Protein AF-A0A2E0V9A8-F1 (afdb_monomer)

Foldseek 3Di:
DWDADPVRDIDDQWDWDDDPQAIDIHHHQDDPVDPSVVDPVVVVVVVVVVVVRVVSSVVRD

pLDDT: mean 86.16, std 10.45, range [53.44, 96.88]

Radius of gyration: 14.29 Å; Cα contacts (8 Å, |Δi|>4): 52; chains: 1; bounding box: 30×30×39 Å

Nearest PDB structures (foldseek):
  5tyq-assembly1_A  TM=2.986E-01  e=6.315E+00  Micromonospora echinospora

Sequence (61 aa):
FTEDWKGGEFFRSGCLWQLGKGLVFYYRPGDQQYPVFANAHLLKLLENAAVWLGNQVVAAP

Solvent-accessible surface area (backbone atoms only — not comparable to full-atom values): 3907 Å² total; per-residue (Å²): 104,68,46,77,46,98,87,72,50,72,44,70,32,48,50,76,45,77,57,88,92,43,76,46,81,48,75,58,89,72,62,86,94,47,75,55,81,72,38,66,68,54,49,50,52,52,52,52,49,54,55,51,54,56,53,52,60,74,67,56,131

Structure (mmCIF, N/CA/C/O backbone):
data_AF-A0A2E0V9A8-F1
#
_entry.id   AF-A0A2E0V9A8-F1
#
loop_
_atom_site.group_PDB
_atom_site.id
_atom_site.type_symbol
_atom_site.label_atom_id
_atom_site.label_alt_id
_atom_si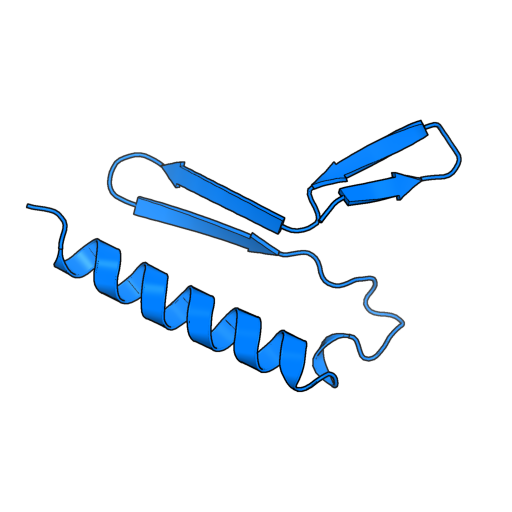te.label_comp_id
_atom_site.label_asym_id
_atom_site.label_entity_id
_atom_site.label_seq_id
_atom_site.pdbx_PDB_ins_code
_atom_site.Cartn_x
_atom_site.Cartn_y
_atom_site.Cartn_z
_atom_site.occupancy
_atom_site.B_iso_or_equiv
_atom_site.auth_seq_id
_atom_site.auth_comp_id
_atom_site.auth_asym_id
_atom_site.auth_atom_id
_atom_site.pdbx_PDB_model_num
ATOM 1 N N . PHE A 1 1 ? 10.173 4.095 1.058 1.00 64.44 1 PHE A N 1
ATOM 2 C CA . PHE A 1 1 ? 9.078 4.255 0.078 1.00 64.44 1 PHE A CA 1
ATOM 3 C C . PHE A 1 1 ? 8.942 5.726 -0.289 1.00 64.44 1 PHE A C 1
ATOM 5 O O . PHE A 1 1 ? 7.944 6.363 0.038 1.00 64.44 1 PHE A O 1
ATOM 12 N N . THR A 1 2 ? 9.974 6.278 -0.913 1.00 64.88 2 THR A N 1
ATOM 13 C CA . THR A 1 2 ? 9.956 7.618 -1.501 1.00 64.88 2 THR A CA 1
ATOM 14 C C . THR A 1 2 ? 10.297 7.459 -2.968 1.00 64.88 2 THR A C 1
ATOM 16 O O . THR A 1 2 ? 11.102 6.599 -3.322 1.00 64.88 2 THR A O 1
ATOM 19 N N . GLU A 1 3 ? 9.619 8.224 -3.807 1.00 76.25 3 GLU A N 1
ATOM 20 C CA . GLU A 1 3 ? 9.942 8.343 -5.215 1.00 76.25 3 GLU A CA 1
ATOM 21 C C . GLU A 1 3 ? 10.530 9.723 -5.433 1.00 76.25 3 GLU A C 1
ATOM 23 O O . GLU A 1 3 ? 9.847 10.725 -5.200 1.00 76.25 3 GLU A O 1
ATOM 28 N N . ASP A 1 4 ? 11.798 9.734 -5.823 1.00 81.62 4 ASP A N 1
ATOM 29 C CA . ASP A 1 4 ? 12.607 10.927 -6.004 1.00 81.62 4 ASP A CA 1
ATOM 30 C C . ASP A 1 4 ? 12.717 11.239 -7.498 1.00 81.62 4 ASP A C 1
ATOM 32 O O . ASP A 1 4 ? 13.059 10.381 -8.318 1.00 81.62 4 ASP A O 1
ATOM 36 N N . TRP A 1 5 ? 12.398 12.477 -7.852 1.00 81.12 5 TRP A N 1
ATOM 37 C CA . TRP A 1 5 ? 12.330 12.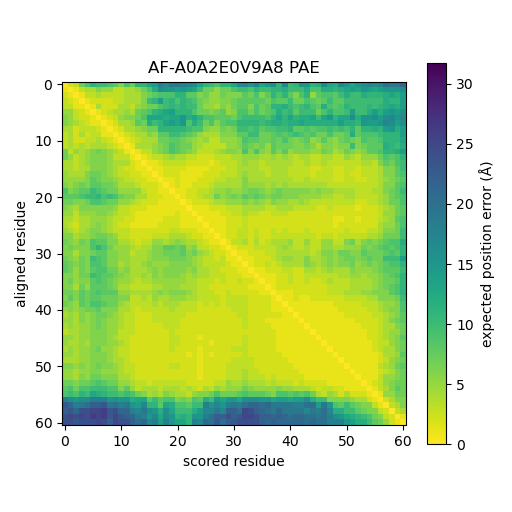952 -9.226 1.00 81.12 5 TRP A CA 1
ATOM 38 C C . TRP A 1 5 ? 13.518 13.865 -9.515 1.00 81.12 5 TRP A C 1
ATOM 40 O O . TRP A 1 5 ? 14.114 14.466 -8.620 1.00 81.12 5 TRP A O 1
ATOM 50 N N . LYS A 1 6 ? 13.887 13.975 -10.795 1.00 83.94 6 LYS A N 1
ATOM 51 C CA . LYS A 1 6 ? 15.098 14.704 -11.209 1.00 83.94 6 LYS A CA 1
ATOM 52 C C . LYS A 1 6 ? 15.089 16.192 -10.829 1.00 83.94 6 LYS A C 1
ATOM 54 O O . LYS A 1 6 ? 16.166 16.771 -10.751 1.00 83.94 6 LYS A O 1
ATOM 59 N N . GLY A 1 7 ? 13.920 16.798 -10.611 1.00 87.06 7 GLY A N 1
ATOM 60 C CA . GLY A 1 7 ? 13.781 18.192 -10.182 1.00 87.06 7 GLY A CA 1
ATOM 61 C C . GLY A 1 7 ? 13.914 18.400 -8.669 1.00 87.06 7 GLY A C 1
ATOM 62 O O . GLY A 1 7 ? 13.851 19.538 -8.211 1.00 87.06 7 GLY A O 1
ATOM 63 N N . GLY A 1 8 ? 14.132 17.333 -7.889 1.00 87.38 8 GLY A N 1
ATOM 64 C CA . GLY A 1 8 ? 14.178 17.382 -6.425 1.00 87.38 8 GLY A CA 1
ATOM 65 C C . GLY A 1 8 ? 12.811 17.200 -5.762 1.00 87.38 8 GLY A C 1
ATOM 66 O O . GLY A 1 8 ? 12.703 17.296 -4.539 1.00 87.38 8 GLY A O 1
ATOM 67 N N . GLU A 1 9 ? 11.764 16.922 -6.540 1.00 85.25 9 GLU A N 1
ATOM 68 C CA . GLU A 1 9 ? 10.470 16.530 -6.005 1.00 85.25 9 GLU A CA 1
ATOM 69 C C . GLU A 1 9 ? 10.568 15.137 -5.387 1.00 85.25 9 GLU A C 1
ATOM 71 O O . GLU A 1 9 ? 11.147 14.215 -5.963 1.00 85.25 9 GLU A O 1
ATOM 76 N N . PHE A 1 10 ? 9.955 14.968 -4.221 1.00 82.44 10 PHE A N 1
ATOM 77 C CA . PHE A 1 10 ? 9.822 13.668 -3.585 1.00 82.44 10 PHE A CA 1
ATOM 78 C C . PHE A 1 10 ? 8.353 13.399 -3.289 1.00 82.44 10 PHE A C 1
ATOM 80 O O . PHE A 1 10 ? 7.601 14.286 -2.877 1.00 82.44 10 PHE A O 1
ATOM 87 N N . PHE A 1 11 ? 7.933 12.152 -3.468 1.00 80.31 11 PHE A N 1
ATOM 88 C CA . PHE A 1 11 ? 6.595 11.715 -3.094 1.00 80.31 11 PHE A CA 1
ATOM 89 C C . PHE A 1 11 ? 6.655 10.427 -2.282 1.00 80.31 11 PHE A C 1
ATOM 91 O O . PHE A 1 11 ? 7.476 9.552 -2.546 1.00 80.31 11 PHE A O 1
ATOM 98 N N . ARG A 1 12 ? 5.771 10.266 -1.292 1.00 80.00 12 ARG A N 1
ATOM 99 C CA . ARG A 1 12 ? 5.683 9.009 -0.537 1.00 80.00 12 ARG A CA 1
ATOM 100 C C . ARG A 1 12 ? 4.990 7.955 -1.396 1.00 80.00 12 ARG A C 1
ATOM 102 O O . ARG A 1 12 ? 3.786 8.034 -1.609 1.00 80.00 12 ARG A O 1
ATOM 109 N N . SER A 1 13 ? 5.726 6.944 -1.851 1.00 83.25 13 SER A N 1
ATOM 110 C CA . SER A 1 13 ? 5.171 5.835 -2.649 1.00 83.25 13 SER A CA 1
ATOM 111 C C . SER A 1 13 ? 4.218 4.947 -1.843 1.00 83.25 13 SER A C 1
ATOM 113 O O . SER A 1 13 ? 3.467 4.166 -2.414 1.00 83.25 13 SER A O 1
ATOM 115 N N . GLY A 1 14 ? 4.239 5.053 -0.514 1.00 89.38 14 GLY A N 1
ATOM 116 C CA . GLY A 1 14 ? 3.296 4.385 0.372 1.00 89.38 14 GLY A CA 1
ATOM 117 C C . GLY A 1 14 ? 3.058 5.202 1.632 1.00 89.38 14 GLY A C 1
ATOM 118 O O . GLY A 1 14 ? 3.999 5.774 2.192 1.00 89.38 14 GLY A O 1
ATOM 119 N N . CYS A 1 15 ? 1.806 5.276 2.073 1.00 90.31 15 CYS A N 1
ATOM 120 C CA . CYS A 1 15 ? 1.444 5.961 3.305 1.00 90.31 15 CYS A CA 1
ATOM 121 C C . CYS A 1 15 ? 0.152 5.392 3.902 1.00 90.31 15 CYS A C 1
ATOM 123 O O . CYS A 1 15 ? -0.682 4.822 3.197 1.00 90.31 15 CYS A O 1
ATOM 125 N N . LEU A 1 16 ? 0.017 5.550 5.215 1.00 91.94 16 LEU A N 1
ATOM 126 C CA . LEU A 1 16 ? -1.167 5.194 5.975 1.00 91.94 16 LEU A CA 1
ATOM 127 C C . LEU A 1 16 ? -1.635 6.445 6.715 1.00 91.94 16 LEU A C 1
ATOM 129 O O . LEU A 1 16 ? -0.832 7.099 7.382 1.00 91.94 16 LEU A O 1
ATOM 133 N N . TRP A 1 17 ? -2.925 6.745 6.630 1.00 91.81 17 TRP A N 1
ATOM 134 C CA . TRP A 1 17 ? -3.542 7.818 7.402 1.00 91.81 17 TRP A CA 1
ATOM 135 C C . TRP A 1 17 ? -4.732 7.296 8.182 1.00 91.81 17 TRP A C 1
ATOM 137 O O . TRP A 1 17 ? -5.441 6.396 7.735 1.00 91.81 17 TRP A O 1
ATOM 147 N N . GLN A 1 18 ? -4.978 7.919 9.325 1.00 90.94 18 GLN A N 1
ATOM 148 C CA . GLN A 1 18 ? -6.230 7.782 10.044 1.00 90.94 18 GLN A CA 1
ATOM 149 C C . GLN A 1 18 ? -7.128 8.962 9.683 1.00 90.94 18 GLN A C 1
ATOM 151 O O . GLN A 1 18 ? -6.766 10.116 9.906 1.00 90.94 18 GLN A O 1
ATOM 156 N N . LEU A 1 19 ? -8.294 8.669 9.113 1.00 90.31 19 LEU A N 1
ATOM 157 C CA . LEU A 1 19 ? -9.321 9.654 8.795 1.00 90.31 19 LEU A CA 1
ATOM 158 C C . LEU A 1 19 ? -10.560 9.353 9.637 1.00 90.31 19 LEU A C 1
ATOM 160 O O . LEU A 1 19 ? -11.320 8.423 9.362 1.00 90.31 19 LEU A O 1
ATOM 164 N N . GLY A 1 20 ? -10.749 10.135 10.700 1.00 88.81 20 GLY A N 1
ATOM 165 C CA . GLY A 1 20 ? -11.804 9.892 11.681 1.00 88.81 20 GLY A CA 1
ATOM 166 C C . GLY A 1 20 ? -11.668 8.504 12.313 1.00 88.81 20 GLY A C 1
ATOM 167 O O . GLY A 1 20 ? -10.648 8.188 12.924 1.00 88.81 20 GLY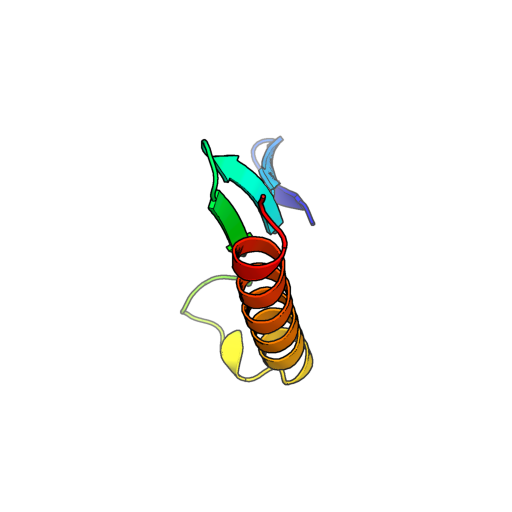 A O 1
ATOM 168 N N . LYS A 1 21 ? -12.703 7.671 12.152 1.00 85.06 21 LYS A N 1
ATOM 169 C CA . LYS A 1 21 ? -12.719 6.281 12.642 1.00 85.06 21 LYS A CA 1
ATOM 170 C C . LYS A 1 21 ? -12.097 5.274 11.666 1.00 85.06 21 LYS A C 1
ATOM 172 O O . LYS A 1 21 ? -11.970 4.106 12.010 1.00 85.06 21 LYS A O 1
ATOM 177 N N . GLY A 1 22 ? -11.762 5.700 10.449 1.00 88.00 22 GLY A N 1
ATOM 178 C CA . GLY A 1 22 ? -11.248 4.833 9.393 1.00 88.00 22 GLY A CA 1
ATOM 179 C C . GLY A 1 22 ? -9.746 4.977 9.181 1.00 88.00 22 GLY A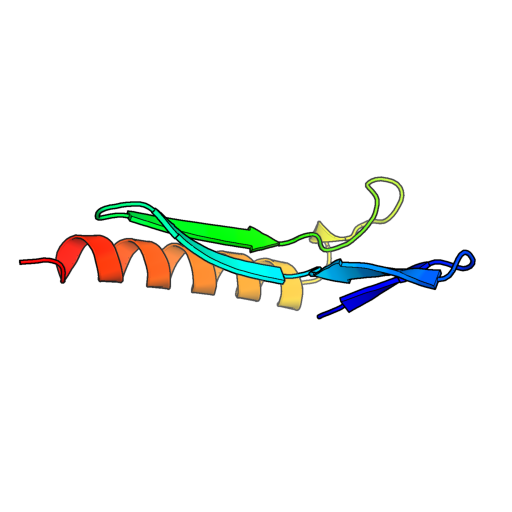 C 1
ATOM 180 O O . GLY A 1 22 ? -9.132 5.980 9.546 1.00 88.00 22 GLY A O 1
ATOM 181 N N . LEU A 1 23 ? -9.166 3.974 8.529 1.00 93.00 23 LEU A N 1
ATOM 182 C CA . LEU A 1 23 ? -7.789 3.991 8.051 1.00 93.00 23 LEU A CA 1
ATOM 183 C C . LEU A 1 23 ? -7.783 4.003 6.524 1.00 93.00 23 LEU A C 1
ATOM 185 O O . LEU A 1 23 ? -8.571 3.310 5.884 1.00 93.00 23 LEU A O 1
ATOM 189 N N . VAL A 1 24 ? -6.874 4.780 5.945 1.00 93.31 24 VAL A N 1
ATOM 190 C CA . VAL A 1 24 ? -6.654 4.865 4.503 1.00 93.31 24 VAL A CA 1
ATOM 191 C C . VAL A 1 24 ? -5.232 4.444 4.206 1.00 93.31 24 VAL A C 1
ATOM 193 O O . VAL A 1 24 ? -4.283 5.034 4.720 1.00 93.31 24 VAL A O 1
ATOM 196 N N . PHE A 1 25 ? -5.095 3.444 3.346 1.00 94.50 25 PHE A N 1
ATOM 197 C CA . PHE A 1 25 ? -3.819 3.024 2.795 1.00 94.50 25 PHE A CA 1
ATOM 198 C C . PHE A 1 25 ? -3.691 3.526 1.362 1.00 94.50 25 PHE A C 1
ATOM 200 O O . PHE A 1 25 ? -4.558 3.273 0.528 1.00 94.50 25 PHE A O 1
ATOM 207 N N . TYR A 1 26 ? -2.599 4.225 1.080 1.00 92.19 26 TYR A N 1
ATOM 208 C CA . TYR A 1 26 ? -2.211 4.607 -0.269 1.00 92.19 26 TYR A CA 1
ATOM 209 C C . TYR A 1 26 ? -0.922 3.911 -0.641 1.00 92.19 26 TYR A C 1
ATOM 211 O O . TYR A 1 26 ? 0.038 3.881 0.135 1.00 92.19 26 TYR A O 1
ATOM 219 N N . TYR A 1 27 ? -0.894 3.420 -1.871 1.00 91.50 27 TYR A N 1
ATOM 220 C CA . TYR A 1 27 ? 0.278 2.807 -2.444 1.00 91.50 27 TYR A CA 1
ATOM 221 C C . TYR A 1 27 ? 0.351 3.107 -3.936 1.00 91.50 27 TYR A C 1
ATOM 223 O O . TYR A 1 27 ? -0.616 2.895 -4.66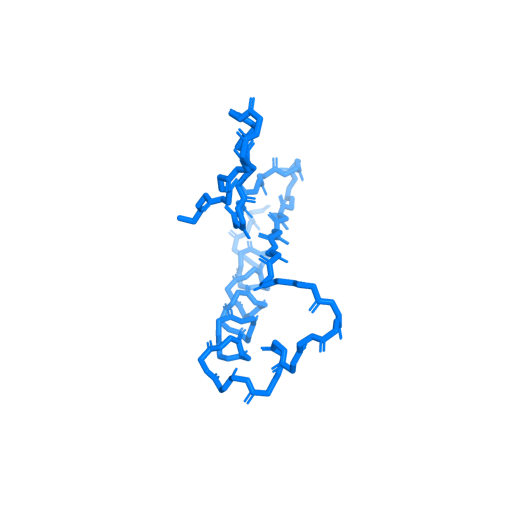7 1.00 91.50 27 TYR A O 1
ATOM 231 N N . ARG A 1 28 ? 1.508 3.594 -4.385 1.00 88.50 28 ARG A N 1
ATOM 232 C CA . ARG A 1 28 ? 1.808 3.850 -5.792 1.00 88.50 28 ARG A CA 1
ATOM 233 C C . ARG A 1 28 ? 3.005 2.995 -6.211 1.00 88.50 28 ARG A C 1
ATOM 235 O O . ARG A 1 28 ? 4.136 3.355 -5.889 1.00 88.50 28 ARG A O 1
ATOM 242 N N . PRO A 1 29 ? 2.771 1.864 -6.897 1.00 84.94 29 PRO A N 1
ATOM 243 C CA . PRO A 1 29 ? 3.836 0.933 -7.266 1.00 84.94 29 PRO A CA 1
ATOM 244 C C . PRO A 1 29 ? 4.643 1.362 -8.501 1.00 84.94 29 PRO A C 1
ATOM 246 O O . PRO A 1 29 ? 5.751 0.870 -8.688 1.00 84.94 29 PRO A O 1
ATOM 249 N N . GLY A 1 30 ? 4.101 2.239 -9.349 1.00 84.94 30 GLY A N 1
ATOM 250 C CA . GLY A 1 30 ? 4.760 2.715 -10.567 1.00 84.94 30 GLY A CA 1
ATOM 251 C C . GLY A 1 3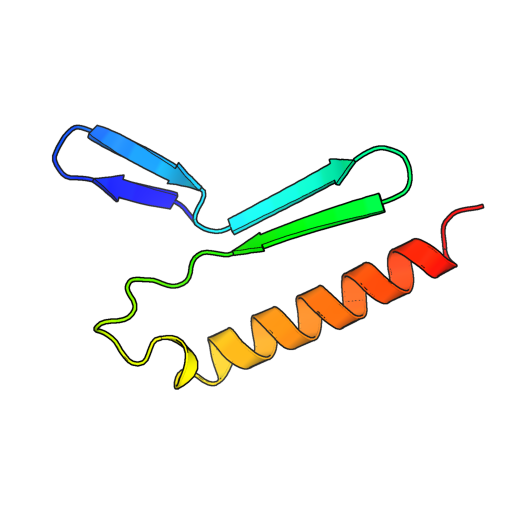0 ? 3.762 3.109 -11.657 1.00 84.94 30 GLY A C 1
ATOM 252 O O . GLY A 1 30 ? 2.558 3.155 -11.405 1.00 84.94 30 GLY A O 1
ATOM 253 N N . ASP A 1 31 ? 4.276 3.414 -12.848 1.00 84.00 31 ASP A N 1
ATOM 254 C CA . ASP A 1 31 ? 3.498 3.842 -14.019 1.00 84.00 31 ASP A CA 1
ATOM 255 C C . ASP A 1 31 ? 2.822 2.659 -14.743 1.00 84.00 31 ASP A C 1
ATOM 257 O O . ASP A 1 31 ? 3.380 1.560 -14.814 1.00 84.00 31 ASP A O 1
ATOM 261 N N . GLN A 1 32 ? 1.635 2.896 -15.313 1.00 86.69 32 GLN A N 1
ATOM 262 C CA . GLN A 1 32 ? 0.847 1.898 -16.052 1.00 86.69 32 GLN A CA 1
ATOM 263 C C . GLN A 1 32 ? 1.553 1.276 -17.271 1.00 86.69 32 GLN A C 1
ATOM 265 O O . GLN A 1 32 ? 1.140 0.212 -17.726 1.00 86.69 32 GLN A O 1
ATOM 270 N N . GLN A 1 33 ? 2.594 1.913 -17.816 1.00 92.00 33 GLN A N 1
ATOM 271 C CA . GLN A 1 33 ? 3.395 1.382 -18.925 1.00 92.00 33 GLN A CA 1
ATOM 272 C C . GLN A 1 33 ? 4.197 0.134 -18.536 1.00 92.00 33 GLN A C 1
ATOM 274 O O . GLN A 1 33 ? 4.628 -0.616 -19.413 1.00 92.00 33 GLN A O 1
ATOM 279 N N . TYR A 1 34 ? 4.387 -0.107 -17.237 1.00 89.94 34 TYR A N 1
ATOM 280 C CA . TYR A 1 34 ? 5.101 -1.266 -16.721 1.00 89.94 34 TYR A CA 1
ATOM 281 C C . TYR A 1 34 ? 4.129 -2.266 -16.088 1.00 89.94 34 TYR A C 1
ATOM 283 O O . TYR A 1 34 ? 3.119 -1.868 -15.503 1.00 89.94 34 TYR A O 1
ATOM 291 N N . PRO A 1 35 ? 4.436 -3.576 -16.125 1.00 89.81 35 PRO A N 1
ATOM 292 C CA . PRO A 1 35 ? 3.600 -4.610 -15.522 1.00 89.81 35 PRO A CA 1
ATOM 293 C C . PRO A 1 35 ? 3.754 -4.634 -13.989 1.00 89.81 35 PRO A C 1
ATOM 295 O O . PRO A 1 35 ? 4.106 -5.652 -13.396 1.00 89.81 35 PRO A O 1
ATOM 298 N N . VAL A 1 36 ? 3.493 -3.506 -13.324 1.00 89.50 36 VAL A N 1
ATOM 299 C CA . VAL A 1 36 ? 3.685 -3.322 -11.877 1.00 89.50 36 VAL A CA 1
ATOM 300 C C . VAL A 1 36 ? 2.874 -4.326 -11.057 1.00 89.50 36 VAL A C 1
ATOM 302 O O . VAL A 1 36 ? 3.373 -4.871 -10.078 1.00 89.50 36 VAL A O 1
ATOM 305 N N . PHE A 1 37 ? 1.667 -4.680 -11.498 1.00 89.88 37 PHE A N 1
ATOM 306 C CA . PHE A 1 37 ? 0.833 -5.672 -10.814 1.00 89.88 37 PHE A CA 1
ATOM 307 C C . PHE A 1 37 ? 1.139 -7.132 -11.190 1.00 89.88 37 PHE A C 1
ATOM 309 O O . PHE A 1 37 ? 0.512 -8.030 -10.642 1.00 89.88 37 PHE A O 1
ATOM 316 N N . ALA A 1 38 ? 2.118 -7.403 -12.062 1.00 93.19 38 ALA A N 1
ATOM 317 C CA . ALA A 1 38 ? 2.601 -8.770 -12.295 1.00 93.19 38 ALA A CA 1
ATOM 318 C C . ALA A 1 38 ? 3.566 -9.250 -11.193 1.00 93.19 38 ALA A C 1
ATOM 320 O O . ALA A 1 38 ? 3.855 -10.441 -11.086 1.00 93.19 38 ALA A O 1
ATOM 321 N N . ASN A 1 39 ? 4.076 -8.338 -10.360 1.00 91.44 39 ASN A N 1
ATOM 322 C CA . ASN A 1 39 ? 4.959 -8.687 -9.257 1.00 91.44 39 ASN A CA 1
ATOM 323 C C . ASN A 1 39 ? 4.158 -9.290 -8.090 1.00 91.44 39 ASN A C 1
ATOM 325 O O . ASN A 1 39 ? 3.406 -8.592 -7.405 1.00 91.44 39 ASN A O 1
ATOM 329 N N . ALA A 1 40 ? 4.378 -10.577 -7.816 1.00 95.19 40 ALA A N 1
ATOM 330 C CA . ALA A 1 40 ? 3.704 -11.303 -6.741 1.00 95.19 40 ALA A CA 1
ATOM 331 C C . ALA A 1 40 ? 3.900 -10.668 -5.351 1.00 95.19 40 ALA A C 1
ATOM 333 O O . ALA A 1 40 ? 2.992 -10.707 -4.522 1.00 95.19 40 ALA A O 1
ATOM 334 N N . HIS A 1 41 ? 5.047 -10.033 -5.088 1.00 92.75 41 HIS A N 1
ATOM 335 C CA . HIS A 1 41 ? 5.286 -9.347 -3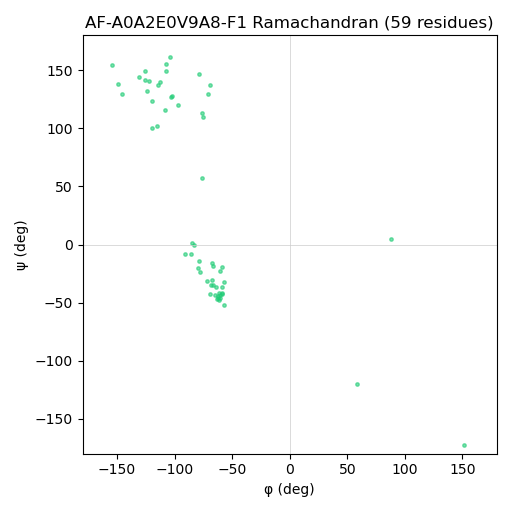.815 1.00 92.75 41 HIS A CA 1
ATOM 336 C C . HIS A 1 41 ? 4.408 -8.100 -3.666 1.00 92.75 41 HIS A C 1
ATOM 338 O O . HIS A 1 41 ? 3.942 -7.810 -2.565 1.00 92.75 41 HIS A O 1
ATOM 344 N N . LEU A 1 42 ? 4.140 -7.383 -4.764 1.00 91.69 42 LEU A N 1
ATOM 345 C CA . LEU A 1 42 ? 3.247 -6.222 -4.752 1.00 91.69 42 LEU A CA 1
ATOM 346 C C . LEU A 1 42 ? 1.799 -6.639 -4.513 1.00 91.69 42 LEU A C 1
ATOM 348 O O . LEU A 1 42 ? 1.116 -6.033 -3.690 1.00 91.69 42 LEU A O 1
ATOM 352 N N . LEU A 1 43 ? 1.359 -7.719 -5.158 1.00 94.62 43 LEU A N 1
ATOM 353 C CA . LEU A 1 43 ? 0.038 -8.291 -4.902 1.00 94.62 43 LEU A CA 1
ATOM 354 C C . LEU A 1 43 ? -0.105 -8.736 -3.443 1.00 94.62 43 LEU A C 1
ATOM 356 O O . LEU A 1 43 ? -1.104 -8.414 -2.802 1.00 94.62 43 LEU A O 1
ATOM 360 N N . LYS A 1 44 ? 0.920 -9.393 -2.883 1.00 96.00 44 LYS A N 1
ATOM 361 C CA . LYS A 1 44 ? 0.899 -9.822 -1.480 1.00 96.00 44 LYS A CA 1
ATOM 362 C C . LYS A 1 44 ? 0.854 -8.646 -0.505 1.00 96.00 44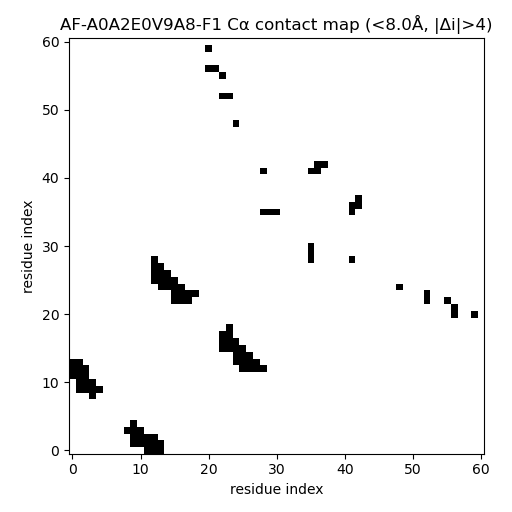 LYS A C 1
ATOM 364 O O . LYS A 1 44 ? 0.183 -8.716 0.521 1.00 96.00 44 LYS A O 1
ATOM 369 N N . LEU A 1 45 ? 1.543 -7.552 -0.823 1.00 93.69 45 LEU A N 1
ATOM 370 C CA . LEU A 1 45 ? 1.498 -6.322 -0.035 1.00 93.69 45 LEU A CA 1
ATOM 371 C C . LEU A 1 45 ? 0.088 -5.719 -0.012 1.00 93.69 45 LEU A C 1
ATOM 373 O O . LEU A 1 45 ? -0.385 -5.344 1.060 1.00 93.69 45 LEU A O 1
ATOM 377 N N . LEU A 1 46 ? -0.597 -5.671 -1.159 1.00 94.50 46 LEU A N 1
ATOM 378 C CA . LEU A 1 46 ? -1.980 -5.188 -1.242 1.00 94.50 46 LEU A CA 1
ATOM 379 C C . LEU A 1 46 ? -2.953 -6.086 -0.474 1.00 94.50 46 LEU A C 1
ATOM 381 O O . LEU A 1 46 ? -3.796 -5.574 0.259 1.00 94.50 46 LEU A O 1
ATOM 385 N N . GLU A 1 47 ? -2.809 -7.407 -0.599 1.00 96.88 47 GLU A N 1
ATOM 386 C CA . GLU A 1 47 ? -3.600 -8.382 0.159 1.00 96.88 47 GLU A CA 1
ATOM 387 C C . GLU A 1 47 ? -3.444 -8.153 1.669 1.00 96.88 47 GLU A C 1
ATOM 389 O O . GLU A 1 47 ? -4.431 -7.975 2.383 1.00 96.88 47 GLU A O 1
ATOM 394 N N . ASN A 1 48 ? -2.201 -8.076 2.151 1.00 95.94 48 ASN A N 1
ATOM 395 C CA . ASN A 1 48 ? -1.913 -7.863 3.566 1.00 95.94 48 ASN A CA 1
ATOM 396 C C . ASN A 1 48 ? -2.468 -6.523 4.067 1.00 95.94 48 ASN A C 1
ATOM 398 O O . ASN A 1 48 ? -3.025 -6.464 5.163 1.00 95.94 48 ASN A O 1
ATOM 402 N N . ALA A 1 49 ? -2.340 -5.454 3.273 1.00 94.81 49 ALA A N 1
ATOM 403 C CA . ALA A 1 49 ? -2.886 -4.148 3.624 1.00 94.81 49 ALA A CA 1
ATOM 404 C C . ALA A 1 49 ? -4.416 -4.195 3.741 1.00 94.81 49 ALA A C 1
ATOM 406 O O . ALA A 1 49 ? -4.962 -3.711 4.731 1.00 94.81 49 ALA A O 1
ATOM 407 N N . ALA A 1 50 ? -5.105 -4.823 2.784 1.00 94.75 50 ALA A N 1
ATOM 408 C CA . ALA A 1 50 ? -6.560 -4.954 2.797 1.00 94.75 50 ALA A CA 1
ATOM 409 C C . ALA A 1 50 ? -7.059 -5.746 4.016 1.00 94.75 50 ALA A C 1
ATOM 411 O O . ALA A 1 50 ? -7.949 -5.282 4.731 1.00 94.75 50 ALA A O 1
ATOM 412 N N . VAL A 1 51 ? -6.445 -6.903 4.292 1.00 95.88 51 VAL A N 1
ATOM 413 C CA . VAL A 1 51 ? -6.781 -7.738 5.458 1.00 95.88 51 VAL A CA 1
ATOM 414 C C . VAL A 1 51 ? -6.543 -6.973 6.759 1.00 95.88 51 VAL A C 1
ATOM 416 O O . VAL A 1 51 ? -7.398 -6.967 7.645 1.00 95.88 51 VAL A O 1
ATOM 419 N N . TRP A 1 52 ? -5.401 -6.294 6.876 1.00 94.00 52 TRP A N 1
ATOM 420 C CA . TRP A 1 52 ? -5.064 -5.545 8.080 1.00 94.00 52 TRP A CA 1
ATOM 421 C C . TRP A 1 52 ? -6.046 -4.397 8.334 1.00 94.00 52 TRP A C 1
ATOM 423 O O . TRP A 1 52 ? -6.562 -4.293 9.443 1.00 94.00 52 TRP A O 1
ATOM 433 N N . LEU A 1 53 ? -6.370 -3.590 7.318 1.00 93.25 53 LEU A N 1
ATOM 434 C CA . LEU A 1 53 ? -7.344 -2.497 7.434 1.00 93.25 53 LEU A CA 1
ATOM 435 C C . LEU A 1 53 ? -8.727 -3.000 7.858 1.00 93.25 53 LEU A C 1
ATOM 437 O O . LEU A 1 53 ? -9.350 -2.396 8.730 1.00 93.25 53 LEU A O 1
ATOM 441 N N . GLY A 1 54 ? -9.187 -4.114 7.280 1.00 90.50 54 GLY A N 1
ATOM 442 C CA . GLY A 1 54 ? -10.463 -4.732 7.646 1.00 90.50 54 GLY A CA 1
ATOM 443 C C . GLY A 1 54 ? -10.521 -5.120 9.125 1.00 90.50 54 GLY A C 1
ATOM 444 O O . GLY A 1 54 ? -11.508 -4.834 9.798 1.00 90.50 54 GLY A O 1
ATOM 445 N N . ASN A 1 55 ? -9.433 -5.676 9.662 1.00 90.50 55 ASN A N 1
ATOM 446 C CA . ASN A 1 55 ? -9.354 -6.054 11.076 1.00 90.50 55 ASN A CA 1
ATOM 447 C C . ASN A 1 55 ? -9.364 -4.846 12.028 1.00 90.50 55 ASN A C 1
ATOM 449 O O . ASN A 1 55 ? -9.874 -4.955 13.140 1.00 90.50 55 ASN A O 1
ATOM 453 N N . GLN A 1 56 ? -8.841 -3.689 11.607 1.00 83.31 56 GLN A N 1
ATOM 454 C CA . GLN A 1 56 ? -8.842 -2.477 12.439 1.00 83.31 56 GLN A CA 1
ATOM 455 C C . GLN A 1 56 ? -10.240 -1.863 12.588 1.00 83.31 56 GLN A C 1
ATOM 457 O O . GLN A 1 56 ? -10.548 -1.302 13.635 1.00 83.31 56 GLN A O 1
ATOM 462 N N . VAL A 1 57 ? -11.109 -2.000 11.579 1.00 66.75 57 VAL A N 1
ATOM 463 C CA . VAL A 1 57 ? -12.504 -1.525 11.661 1.00 66.75 57 VAL A CA 1
ATOM 464 C C . VAL A 1 57 ? -13.299 -2.324 12.696 1.00 66.75 57 VAL A C 1
ATOM 466 O O . VAL A 1 57 ? -14.136 -1.759 13.392 1.00 66.75 57 VAL A O 1
ATOM 469 N N . VAL A 1 58 ? -13.016 -3.622 12.833 1.00 60.28 58 VAL A N 1
ATOM 470 C CA . VAL A 1 58 ? -13.698 -4.511 13.790 1.00 60.28 58 VAL A CA 1
ATOM 471 C C . VAL A 1 58 ? -13.186 -4.316 15.226 1.00 60.28 58 VAL A C 1
ATOM 473 O O . VAL A 1 58 ? -13.902 -4.613 16.177 1.00 60.28 58 VAL A O 1
ATOM 476 N N . ALA A 1 59 ? -11.964 -3.801 15.397 1.00 57.47 59 ALA A N 1
ATOM 477 C CA . ALA A 1 59 ? -11.341 -3.562 16.701 1.00 57.47 59 ALA A CA 1
ATOM 478 C C . ALA A 1 59 ? -11.603 -2.158 17.284 1.00 57.47 59 ALA A C 1
ATOM 480 O O . ALA A 1 59 ? -11.230 -1.897 18.430 1.00 57.47 59 ALA A O 1
ATOM 481 N N . ALA A 1 60 ? -12.208 -1.246 16.516 1.00 53.44 60 ALA A N 1
ATOM 482 C CA . ALA A 1 60 ? -12.603 0.064 17.021 1.00 53.44 60 ALA A CA 1
ATOM 483 C C . ALA A 1 60 ? -13.806 -0.085 17.984 1.00 53.44 60 ALA A C 1
ATOM 485 O O . ALA A 1 60 ? -14.770 -0.756 17.613 1.00 53.44 60 ALA A O 1
ATOM 486 N N . PRO A 1 61 ? -13.754 0.496 19.200 1.00 55.50 61 PRO A N 1
ATOM 487 C CA . PRO A 1 61 ? -14.817 0.374 20.200 1.00 55.50 61 PRO A CA 1
ATOM 488 C C . PRO A 1 61 ? -16.145 1.014 19.772 1.00 55.50 61 PRO A C 1
ATOM 490 O O . PRO A 1 61 ? -16.132 1.994 18.983 1.00 5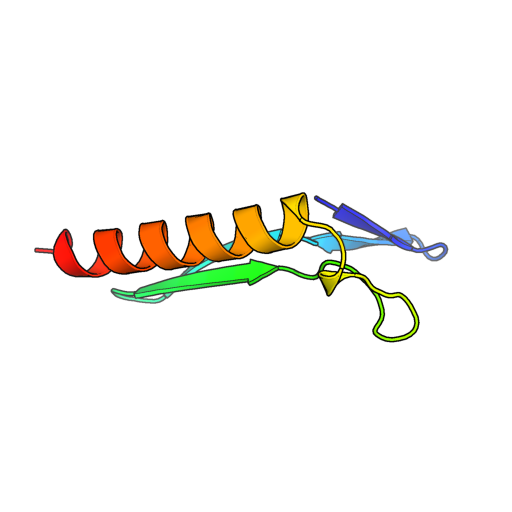5.50 61 PRO A O 1
#

Mean predicted aligned error: 5.59 Å

Secondary structure (DSSP, 8-state):
-EEE-TTS-EEESEEEEEETTEEEEEE----TTS-GGG-HHHHHHHHHHHHHHHHHHHH--